Protein AF-W8VKJ4-F1 (afdb_monomer)

Structure (mmCIF, N/CA/C/O backbone):
data_AF-W8VKJ4-F1
#
_entry.id   AF-W8VKJ4-F1
#
loop_
_atom_site.group_PDB
_atom_site.id
_atom_site.type_symbol
_atom_site.label_atom_id
_atom_site.label_alt_id
_atom_site.label_comp_id
_atom_site.label_asym_id
_atom_site.label_entity_id
_atom_site.label_seq_id
_atom_site.pdbx_PDB_ins_code
_atom_site.Cartn_x
_atom_site.Cartn_y
_atom_site.Cartn_z
_atom_site.occupancy
_atom_site.B_iso_or_equiv
_atom_site.auth_seq_id
_atom_site.auth_comp_id
_atom_site.auth_asym_id
_atom_site.auth_atom_id
_atom_site.pdbx_PDB_model_num
ATOM 1 N N . MET A 1 1 ? -22.497 13.312 8.897 1.00 39.53 1 MET A N 1
ATOM 2 C CA . MET A 1 1 ? -21.247 13.940 9.394 1.00 39.53 1 MET A CA 1
ATOM 3 C C . MET A 1 1 ? -20.032 12.986 9.328 1.00 39.53 1 MET A C 1
ATOM 5 O O . MET A 1 1 ? -19.079 13.182 10.067 1.00 39.53 1 MET A O 1
ATOM 9 N N . LEU A 1 2 ? -20.028 11.971 8.443 1.00 35.25 2 LEU A N 1
ATOM 10 C CA . LEU A 1 2 ? -18.931 10.986 8.319 1.00 35.25 2 LEU A CA 1
ATOM 11 C C . LEU A 1 2 ? -17.950 11.295 7.170 1.00 35.25 2 LEU A C 1
ATOM 13 O O . LEU A 1 2 ? -16.790 10.905 7.232 1.00 35.25 2 LEU A O 1
ATOM 17 N N . GLU A 1 3 ? -18.389 12.023 6.142 1.00 36.22 3 GLU A N 1
ATOM 18 C CA . GLU A 1 3 ? -17.613 12.217 4.905 1.00 36.22 3 GLU A CA 1
ATOM 19 C C . GLU A 1 3 ? -16.481 13.248 5.035 1.00 36.22 3 GLU A C 1
ATOM 21 O O . GLU A 1 3 ? -15.497 13.189 4.300 1.00 36.22 3 GLU A O 1
ATOM 26 N N . LYS A 1 4 ? -16.556 14.160 6.015 1.00 33.22 4 LYS A N 1
ATOM 27 C CA . LYS A 1 4 ? -15.517 15.187 6.221 1.00 33.22 4 LYS A CA 1
ATOM 28 C C . LYS A 1 4 ? -14.230 14.654 6.858 1.00 33.22 4 LYS A C 1
ATOM 30 O O . LYS A 1 4 ? -13.170 15.217 6.607 1.00 33.22 4 LYS A O 1
ATOM 35 N N . ASN A 1 5 ? -14.294 13.561 7.622 1.00 36.19 5 ASN A N 1
ATOM 36 C CA . ASN A 1 5 ? -13.109 13.017 8.293 1.00 36.19 5 ASN A CA 1
ATOM 37 C C . ASN A 1 5 ? -12.200 12.205 7.360 1.00 36.19 5 ASN A C 1
ATOM 39 O O . ASN A 1 5 ? -11.009 12.114 7.628 1.00 36.19 5 ASN A O 1
ATOM 43 N N . LEU A 1 6 ? -12.721 11.654 6.256 1.00 40.66 6 LEU A N 1
ATOM 44 C CA . LEU A 1 6 ? -11.908 10.855 5.329 1.00 40.66 6 LEU A CA 1
ATOM 45 C C . LEU A 1 6 ? -11.087 11.721 4.355 1.00 40.66 6 LEU A C 1
ATOM 47 O O . LEU A 1 6 ? -10.023 11.307 3.906 1.00 40.66 6 LEU A O 1
ATOM 51 N N . MET A 1 7 ? -11.567 12.930 4.041 1.00 39.06 7 MET A N 1
ATOM 52 C CA . MET A 1 7 ? -10.893 13.859 3.121 1.00 39.06 7 MET A CA 1
ATOM 53 C C . MET A 1 7 ? -9.785 14.688 3.787 1.00 39.06 7 MET A C 1
ATOM 55 O O . MET A 1 7 ? -8.838 15.073 3.106 1.00 39.06 7 MET A O 1
ATOM 59 N N . GLN A 1 8 ? -9.851 14.957 5.097 1.00 35.69 8 GLN A N 1
ATOM 60 C CA . GLN A 1 8 ? -8.834 15.785 5.765 1.00 35.69 8 GLN A CA 1
ATOM 61 C C . GLN A 1 8 ? -7.519 15.050 6.051 1.00 35.69 8 GLN A C 1
ATOM 63 O O . GLN A 1 8 ? -6.481 15.698 6.139 1.00 35.69 8 GLN A O 1
ATOM 68 N N . THR A 1 9 ? -7.515 13.716 6.119 1.00 44.97 9 THR A N 1
ATOM 69 C CA . THR A 1 9 ? -6.284 12.931 6.345 1.00 44.97 9 THR A CA 1
ATOM 70 C C . THR A 1 9 ? -5.404 12.817 5.092 1.00 44.97 9 THR A C 1
ATOM 72 O O . THR A 1 9 ? -4.268 12.370 5.181 1.00 44.97 9 THR A O 1
ATOM 75 N N . LEU A 1 10 ? -5.898 13.231 3.916 1.00 40.41 10 LEU A N 1
ATOM 76 C CA . LEU A 1 10 ? -5.169 13.138 2.642 1.00 40.41 10 LEU A CA 1
ATOM 77 C C . LEU A 1 10 ? -4.470 14.433 2.208 1.00 40.41 10 LEU A C 1
ATOM 79 O O . LEU A 1 10 ? -3.736 14.414 1.222 1.00 40.41 10 LEU A O 1
ATOM 83 N N . ASN A 1 11 ? -4.653 15.532 2.946 1.00 33.81 11 ASN A N 1
ATOM 84 C CA . ASN A 1 11 ? -3.996 16.814 2.669 1.00 33.81 11 ASN A CA 1
ATOM 85 C C . ASN A 1 11 ? -2.705 17.032 3.470 1.00 33.81 11 ASN A C 1
ATOM 87 O O . ASN A 1 11 ? -2.141 18.127 3.429 1.00 33.81 11 ASN A O 1
ATOM 91 N N . THR A 1 12 ? -2.202 16.013 4.172 1.00 36.00 12 THR A N 1
ATOM 92 C CA . THR A 1 12 ? -0.892 16.110 4.815 1.00 36.00 12 THR A CA 1
ATOM 93 C C . THR A 1 12 ? 0.179 16.114 3.731 1.00 36.00 12 THR A C 1
ATOM 95 O O . THR A 1 12 ? 0.526 15.092 3.139 1.00 36.00 12 THR A O 1
ATOM 98 N N . VAL A 1 13 ? 0.655 17.325 3.444 1.00 37.06 13 VAL A N 1
ATOM 99 C CA . VAL A 1 13 ? 1.853 17.638 2.672 1.00 37.06 13 VAL A CA 1
ATOM 100 C C . VAL A 1 13 ? 2.913 16.592 2.977 1.00 37.06 13 VAL A C 1
ATOM 102 O O . VAL A 1 13 ? 3.332 16.436 4.123 1.00 37.06 13 VAL A O 1
ATOM 105 N N . ALA A 1 14 ? 3.331 15.865 1.942 1.00 38.25 14 ALA A N 1
ATOM 106 C CA . ALA A 1 14 ? 4.418 14.918 2.050 1.00 38.25 14 ALA A CA 1
ATOM 107 C C . ALA A 1 14 ? 5.675 15.656 2.512 1.00 38.25 14 ALA A C 1
ATOM 109 O O . ALA A 1 14 ? 6.353 16.306 1.719 1.00 38.25 14 ALA A O 1
ATOM 110 N N . ILE A 1 15 ? 5.981 15.568 3.806 1.00 37.03 15 ILE A N 1
ATOM 111 C CA . ILE A 1 15 ? 7.288 15.933 4.334 1.00 37.03 15 ILE A CA 1
ATOM 112 C C . ILE A 1 15 ? 8.235 14.865 3.795 1.00 37.03 15 ILE A C 1
ATOM 114 O O . ILE A 1 15 ? 8.343 13.775 4.354 1.00 37.03 15 ILE A O 1
ATOM 118 N N . ILE A 1 16 ? 8.854 15.166 2.651 1.00 38.03 16 ILE A N 1
ATOM 119 C CA . ILE A 1 16 ? 9.854 14.331 1.986 1.00 38.03 16 ILE A CA 1
ATOM 120 C C . ILE A 1 16 ? 11.045 14.223 2.936 1.00 38.03 16 ILE A C 1
ATOM 122 O O . ILE A 1 16 ? 11.945 15.062 2.933 1.00 38.03 16 ILE A O 1
ATOM 126 N N . ASN A 1 17 ? 11.042 13.199 3.784 1.00 36.34 17 ASN A N 1
ATOM 127 C CA . ASN A 1 17 ? 12.190 12.899 4.616 1.00 36.34 17 ASN A CA 1
ATOM 128 C C . ASN A 1 17 ? 13.139 12.005 3.811 1.00 36.34 17 ASN A C 1
ATOM 130 O O . ASN A 1 17 ? 12.737 10.966 3.295 1.00 36.34 17 ASN A O 1
ATOM 134 N N . LYS A 1 18 ? 14.411 12.400 3.687 1.00 37.31 18 LYS A N 1
ATOM 135 C CA . LYS A 1 18 ? 15.434 11.721 2.861 1.00 37.31 18 LYS A CA 1
ATOM 136 C C . LYS A 1 18 ? 15.825 10.320 3.365 1.00 37.31 18 LYS A C 1
ATOM 138 O O . LYS A 1 18 ? 16.696 9.689 2.779 1.00 37.31 18 LYS A O 1
ATOM 143 N N . ASN A 1 19 ? 15.182 9.835 4.426 1.00 40.25 19 ASN A N 1
ATOM 144 C CA . ASN A 1 19 ? 15.515 8.602 5.134 1.00 40.25 19 ASN A CA 1
ATOM 145 C C . ASN A 1 19 ? 14.407 7.540 5.034 1.00 40.25 19 ASN A C 1
ATOM 147 O O . ASN A 1 19 ? 14.192 6.754 5.953 1.00 40.25 19 ASN A O 1
ATOM 151 N N . ILE A 1 20 ? 13.670 7.530 3.918 1.00 47.53 20 ILE A N 1
ATOM 152 C CA . ILE A 1 20 ? 12.740 6.442 3.608 1.00 47.53 20 ILE A CA 1
ATOM 153 C C . ILE A 1 20 ? 13.564 5.163 3.586 1.00 47.53 20 ILE A C 1
ATOM 155 O O . ILE A 1 20 ? 14.507 5.044 2.798 1.00 47.53 20 ILE A O 1
ATOM 159 N N . ASN A 1 21 ? 13.193 4.193 4.418 1.00 47.88 21 ASN A N 1
ATOM 160 C CA . ASN A 1 21 ? 13.752 2.854 4.360 1.00 47.88 21 ASN A CA 1
ATOM 161 C C . ASN A 1 21 ? 13.236 2.168 3.081 1.00 47.88 21 ASN A C 1
ATOM 163 O O . ASN A 1 21 ? 12.336 1.328 3.083 1.00 47.88 21 ASN A O 1
ATOM 167 N N . THR A 1 22 ? 13.786 2.593 1.939 1.00 49.91 22 THR A N 1
ATOM 168 C CA . THR A 1 22 ? 13.405 2.172 0.585 1.00 49.91 22 THR A CA 1
ATOM 169 C C . THR A 1 22 ? 13.653 0.690 0.335 1.00 49.91 22 THR A C 1
ATOM 171 O O . THR A 1 22 ? 13.326 0.186 -0.737 1.00 49.91 22 THR A O 1
ATOM 174 N N . GLN A 1 23 ? 14.220 -0.036 1.301 1.00 49.50 23 GLN A N 1
ATOM 175 C CA . GLN A 1 23 ? 14.458 -1.466 1.187 1.00 49.50 23 GLN A CA 1
ATOM 176 C C . GLN A 1 23 ? 13.160 -2.286 1.211 1.00 49.50 23 GLN A C 1
ATOM 178 O O . GLN A 1 23 ? 13.078 -3.296 0.516 1.00 49.50 23 GLN A O 1
ATOM 183 N N . HIS A 1 24 ? 12.112 -1.827 1.903 1.00 55.44 24 HIS A N 1
ATOM 184 C CA . HIS A 1 24 ? 10.959 -2.682 2.215 1.00 55.44 24 HIS A CA 1
ATOM 185 C C . HIS A 1 24 ? 9.998 -2.921 1.032 1.00 55.44 24 HIS A C 1
ATOM 187 O O . HIS A 1 24 ? 9.310 -3.937 1.003 1.00 55.44 24 HIS A O 1
ATOM 193 N N . TYR A 1 25 ? 9.989 -2.064 0.001 1.00 68.25 25 TYR A N 1
ATOM 194 C CA . TYR A 1 25 ? 9.085 -2.214 -1.155 1.00 68.25 25 TYR A CA 1
ATOM 195 C C . TYR A 1 25 ? 9.773 -2.628 -2.466 1.00 68.25 25 TYR A C 1
ATOM 197 O O . TYR A 1 25 ? 9.104 -2.761 -3.494 1.00 68.25 25 TYR A O 1
ATOM 205 N N . LYS A 1 26 ? 11.096 -2.866 -2.474 1.00 68.81 26 LYS A N 1
ATOM 206 C CA . LYS A 1 26 ? 11.839 -3.221 -3.707 1.00 68.81 26 LYS A CA 1
ATOM 207 C C . LYS A 1 26 ? 11.309 -4.487 -4.388 1.00 68.81 26 LYS A C 1
ATOM 209 O O . LYS A 1 26 ? 11.351 -4.578 -5.617 1.00 68.81 26 LYS A O 1
ATOM 214 N N . HIS A 1 27 ? 10.775 -5.419 -3.601 1.00 77.00 27 HIS A N 1
ATOM 215 C CA . HIS A 1 27 ? 10.287 -6.722 -4.060 1.00 77.00 27 HIS A CA 1
ATOM 216 C C . HIS A 1 27 ? 8.798 -6.746 -4.432 1.00 77.00 27 HIS A C 1
ATOM 218 O O . HIS A 1 27 ? 8.315 -7.769 -4.919 1.00 77.00 27 HIS A O 1
ATOM 224 N N . ILE A 1 28 ? 8.081 -5.634 -4.247 1.00 85.25 28 ILE A N 1
ATOM 225 C CA . ILE A 1 28 ? 6.665 -5.518 -4.603 1.00 85.25 28 ILE A CA 1
ATOM 226 C C . ILE A 1 28 ? 6.543 -5.251 -6.104 1.00 85.25 28 ILE A C 1
ATOM 228 O O . ILE A 1 28 ? 7.294 -4.457 -6.685 1.00 85.25 28 ILE A O 1
ATOM 232 N N . LYS A 1 29 ? 5.594 -5.934 -6.746 1.00 88.06 29 LYS A N 1
ATOM 233 C CA . LYS A 1 29 ? 5.263 -5.787 -8.165 1.00 88.06 29 LYS A CA 1
ATOM 234 C C . LYS A 1 29 ? 3.766 -5.538 -8.343 1.00 88.06 29 LYS A C 1
ATOM 236 O O . LYS A 1 29 ? 2.950 -5.886 -7.493 1.00 88.06 29 LYS A O 1
ATOM 241 N N . LYS A 1 30 ? 3.405 -4.962 -9.492 1.00 90.06 30 LYS A N 1
ATOM 242 C CA . LYS A 1 30 ? 2.004 -4.857 -9.914 1.00 90.06 30 LYS A CA 1
ATOM 243 C C . LYS A 1 30 ? 1.354 -6.246 -9.886 1.00 90.06 30 LYS A C 1
ATOM 245 O O . LYS A 1 30 ? 1.917 -7.197 -10.424 1.00 90.06 30 LYS A O 1
ATOM 250 N N . GLY A 1 31 ? 0.176 -6.329 -9.283 1.00 89.00 31 GLY A N 1
ATOM 251 C CA . GLY A 1 31 ? -0.589 -7.554 -9.075 1.00 89.00 31 GLY A CA 1
ATOM 252 C C . GLY A 1 31 ? -0.329 -8.242 -7.736 1.00 89.00 31 GLY A C 1
ATOM 253 O O . GLY A 1 31 ? -1.104 -9.119 -7.375 1.00 89.00 31 GLY A O 1
ATOM 254 N N 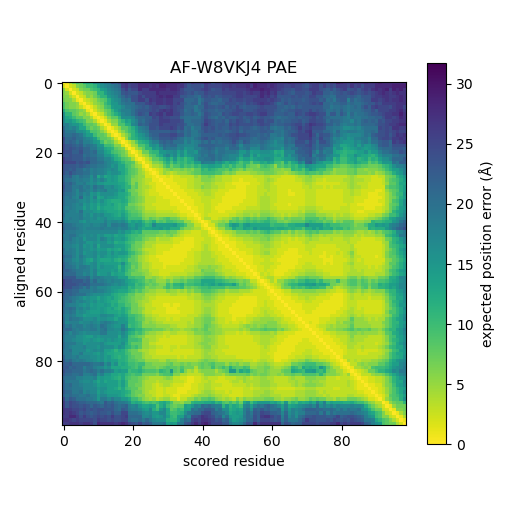. ASP A 1 32 ? 0.702 -7.858 -6.977 1.00 88.62 32 ASP A N 1
ATOM 255 C CA . ASP A 1 32 ? 0.905 -8.413 -5.636 1.00 88.62 32 ASP A CA 1
ATOM 256 C C . ASP A 1 32 ? -0.194 -7.937 -4.679 1.00 88.62 32 ASP A C 1
ATOM 258 O O . ASP A 1 32 ? -0.581 -6.763 -4.702 1.00 88.62 32 ASP A O 1
ATOM 262 N N . LYS A 1 33 ? -0.657 -8.837 -3.801 1.00 88.94 33 LYS A N 1
ATOM 263 C CA . LYS A 1 33 ? -1.450 -8.440 -2.638 1.00 88.94 33 LYS A CA 1
ATOM 264 C C . LYS A 1 33 ? -0.492 -7.917 -1.574 1.00 88.94 33 LYS A C 1
ATOM 266 O O . LYS A 1 33 ? 0.464 -8.604 -1.197 1.00 88.94 33 LYS A O 1
ATOM 271 N N . ILE A 1 34 ? -0.743 -6.703 -1.111 1.00 89.75 34 ILE A N 1
ATOM 272 C CA . ILE A 1 34 ? 0.103 -5.991 -0.162 1.00 89.75 34 ILE A CA 1
ATOM 273 C C . ILE A 1 34 ? -0.710 -5.499 1.032 1.00 89.75 34 ILE A C 1
ATOM 275 O O . ILE A 1 34 ? -1.912 -5.261 0.925 1.00 89.75 34 ILE A O 1
ATOM 279 N N . GLU A 1 35 ? -0.014 -5.328 2.145 1.00 88.62 35 GLU A N 1
ATOM 280 C CA . GLU A 1 35 ? -0.473 -4.669 3.359 1.00 88.62 35 GLU A CA 1
ATOM 281 C C . GLU A 1 35 ? 0.355 -3.394 3.558 1.00 88.62 35 GLU A C 1
ATOM 283 O O . GLU A 1 35 ? 1.585 -3.432 3.474 1.00 88.62 35 GLU A O 1
ATOM 288 N N . ILE A 1 36 ? -0.308 -2.268 3.812 1.00 87.06 36 ILE A N 1
ATOM 289 C CA . ILE A 1 36 ? 0.318 -0.981 4.120 1.00 87.06 36 ILE A CA 1
ATOM 290 C C . ILE A 1 36 ? -0.136 -0.554 5.511 1.00 87.06 36 ILE A C 1
ATOM 292 O O . ILE A 1 36 ? -1.335 -0.409 5.747 1.00 87.06 36 ILE A O 1
ATOM 296 N N . ARG A 1 37 ? 0.815 -0.324 6.418 1.00 85.00 37 ARG 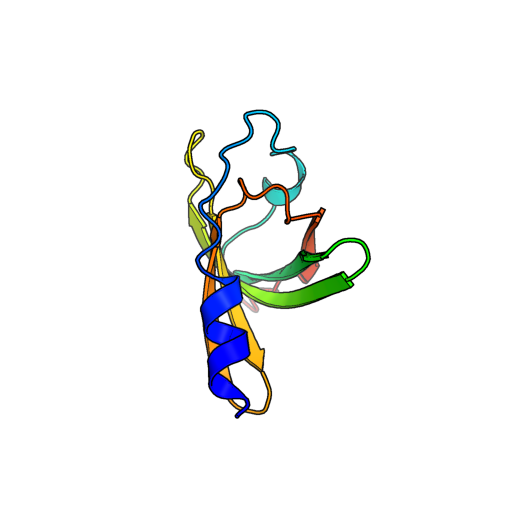A N 1
ATOM 297 C CA . ARG A 1 37 ? 0.548 0.213 7.757 1.00 85.00 37 ARG A CA 1
ATOM 298 C C . ARG A 1 37 ? 0.891 1.692 7.801 1.00 85.00 37 ARG A C 1
ATOM 300 O O . ARG A 1 37 ? 2.004 2.078 7.444 1.00 85.00 37 ARG A O 1
ATOM 307 N N . ILE A 1 38 ? -0.062 2.499 8.251 1.00 83.31 38 ILE A N 1
ATOM 308 C CA . ILE A 1 38 ? 0.021 3.958 8.303 1.00 83.31 38 ILE A CA 1
ATOM 309 C C . ILE A 1 38 ? -0.289 4.421 9.725 1.00 83.31 38 ILE A C 1
ATOM 311 O O . ILE A 1 38 ? -1.296 4.031 10.306 1.00 83.31 38 ILE A O 1
ATOM 315 N N . GLN A 1 39 ? 0.554 5.269 10.292 1.00 80.94 39 GLN A N 1
ATOM 316 C CA . GLN A 1 39 ? 0.324 5.963 11.544 1.00 80.94 39 GLN A CA 1
ATOM 317 C C . GLN A 1 39 ? -0.521 7.217 11.287 1.00 80.94 39 GLN A C 1
ATOM 319 O O . GLN A 1 39 ? -0.079 8.139 10.616 1.00 80.94 39 GLN A O 1
ATOM 324 N N . THR A 1 40 ? -1.734 7.269 11.835 1.00 78.81 40 THR A N 1
ATOM 325 C CA . THR A 1 40 ? -2.693 8.380 11.647 1.00 78.81 40 THR A CA 1
ATOM 326 C C . THR A 1 40 ? -2.786 9.305 12.868 1.00 78.81 40 THR A C 1
ATOM 328 O O . THR A 1 40 ? -3.635 10.192 12.935 1.00 78.81 40 THR A O 1
ATOM 331 N N . GLY A 1 41 ? -1.923 9.104 13.868 1.00 74.69 41 GLY A N 1
ATOM 332 C CA . GLY A 1 41 ? -1.830 9.927 15.073 1.00 74.69 41 GLY A CA 1
ATOM 333 C C . GLY A 1 41 ? -0.837 9.359 16.087 1.00 74.69 41 GLY A C 1
ATOM 334 O O . GLY A 1 41 ? -0.224 8.318 15.846 1.00 74.69 41 GLY A O 1
ATOM 335 N N . LYS A 1 42 ? -0.702 10.011 17.254 1.00 74.88 42 LYS A N 1
ATOM 336 C CA . LYS A 1 42 ? 0.305 9.648 18.277 1.00 74.88 42 LYS A CA 1
ATOM 337 C C . LYS A 1 42 ? 0.311 8.158 18.648 1.00 74.88 42 LYS A C 1
ATOM 339 O O . LYS A 1 42 ? 1.390 7.633 18.851 1.00 74.88 42 LYS A O 1
ATOM 344 N N . ASN A 1 43 ? -0.845 7.483 18.643 1.00 74.88 43 ASN A N 1
ATOM 345 C CA . ASN A 1 43 ? -0.970 6.046 18.945 1.00 74.88 43 ASN A CA 1
ATOM 346 C C . ASN A 1 43 ? -1.979 5.307 18.042 1.00 74.88 43 ASN A C 1
ATOM 348 O O . ASN A 1 43 ? -2.472 4.243 18.408 1.00 74.88 43 ASN A O 1
ATOM 352 N N . LYS A 1 44 ? -2.358 5.881 16.893 1.00 75.94 44 LYS A N 1
ATOM 353 C CA . LYS A 1 44 ? -3.340 5.262 15.991 1.00 75.94 44 LYS A CA 1
ATOM 354 C C . LYS A 1 44 ? -2.644 4.747 14.745 1.00 75.94 44 LYS A C 1
ATOM 356 O O . LYS A 1 44 ? -1.890 5.481 14.111 1.00 75.94 44 LYS A O 1
ATOM 361 N N . GLN A 1 45 ? -2.918 3.492 14.414 1.00 81.31 45 GLN A N 1
ATOM 362 C CA . GLN A 1 45 ? -2.444 2.849 13.199 1.00 81.31 45 GLN A CA 1
ATOM 363 C C . GLN A 1 45 ? -3.643 2.415 12.366 1.00 81.31 45 GLN A C 1
ATOM 365 O O . GLN A 1 45 ? -4.661 1.971 12.897 1.00 81.31 45 GLN A O 1
ATOM 370 N N . GLN A 1 46 ? -3.506 2.552 11.059 1.00 83.12 46 GLN A N 1
ATOM 371 C CA . GLN A 1 46 ? -4.436 2.051 10.073 1.00 83.12 46 GLN A CA 1
ATOM 372 C C . GLN A 1 46 ? -3.700 1.072 9.168 1.00 83.12 46 GLN A C 1
ATOM 374 O O . GLN A 1 46 ? -2.579 1.331 8.731 1.00 83.12 46 GLN A O 1
ATOM 379 N N . THR A 1 47 ? -4.360 -0.038 8.868 1.00 84.81 47 THR A N 1
ATOM 380 C CA . THR A 1 47 ? -3.853 -1.053 7.951 1.00 84.81 47 THR A CA 1
ATOM 381 C C . THR A 1 47 ? -4.719 -1.057 6.703 1.00 84.81 47 THR A C 1
ATOM 383 O O . THR A 1 47 ? -5.946 -1.092 6.794 1.00 84.81 47 THR A O 1
ATOM 386 N N . ILE A 1 48 ? -4.084 -1.001 5.536 1.00 86.81 48 ILE A N 1
ATOM 387 C CA . ILE A 1 48 ? -4.742 -1.098 4.235 1.00 86.81 48 ILE A CA 1
ATOM 388 C C . ILE A 1 48 ? -4.223 -2.350 3.540 1.00 86.81 48 ILE A C 1
ATOM 390 O O . ILE A 1 48 ? -3.042 -2.443 3.214 1.00 86.81 48 ILE A O 1
ATOM 394 N N . GLU A 1 49 ? -5.118 -3.294 3.276 1.00 90.38 49 GLU A N 1
ATOM 395 C CA . GLU A 1 49 ? -4.829 -4.469 2.459 1.00 90.38 49 GLU A CA 1
ATOM 396 C C . GLU A 1 49 ? -5.459 -4.341 1.080 1.00 90.38 49 GLU A C 1
ATOM 398 O O . GLU A 1 49 ? -6.637 -4.014 0.946 1.00 90.38 49 GLU A O 1
ATOM 403 N N . GLY A 1 50 ? -4.702 -4.665 0.039 1.00 91.00 50 GLY A N 1
ATOM 404 C CA . GLY A 1 50 ? -5.196 -4.549 -1.324 1.00 91.00 50 GLY A CA 1
ATOM 405 C C . GLY A 1 50 ? -4.213 -5.039 -2.367 1.00 91.00 50 GLY A C 1
ATOM 406 O O . GLY A 1 50 ? -3.155 -5.582 -2.061 1.00 91.00 50 GLY A O 1
ATOM 407 N N . ILE A 1 51 ? -4.584 -4.857 -3.627 1.00 92.50 51 ILE A N 1
ATOM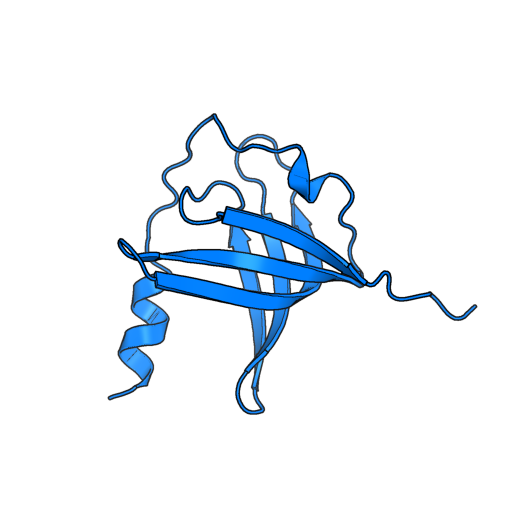 408 C CA . ILE A 1 51 ? -3.768 -5.240 -4.775 1.00 92.50 51 ILE A CA 1
ATOM 409 C C . ILE A 1 51 ? -2.967 -4.032 -5.240 1.00 92.50 51 ILE A C 1
ATOM 411 O O . ILE A 1 51 ? -3.527 -2.969 -5.502 1.00 92.50 51 ILE A O 1
ATOM 415 N N . CYS A 1 52 ? -1.658 -4.199 -5.392 1.00 91.25 52 CYS A N 1
ATOM 416 C CA . CYS A 1 52 ? -0.812 -3.194 -6.014 1.00 91.25 52 CYS A CA 1
ATOM 417 C C . CYS A 1 52 ? -1.159 -3.065 -7.506 1.00 91.25 52 CYS A C 1
ATOM 419 O O . CYS A 1 52 ? -0.941 -3.996 -8.281 1.00 91.25 52 CYS A O 1
ATOM 421 N N . THR A 1 53 ? -1.671 -1.916 -7.942 1.00 92.38 53 THR A N 1
ATOM 422 C CA . THR A 1 53 ? -2.011 -1.671 -9.356 1.00 92.38 53 THR A CA 1
ATOM 423 C C . TH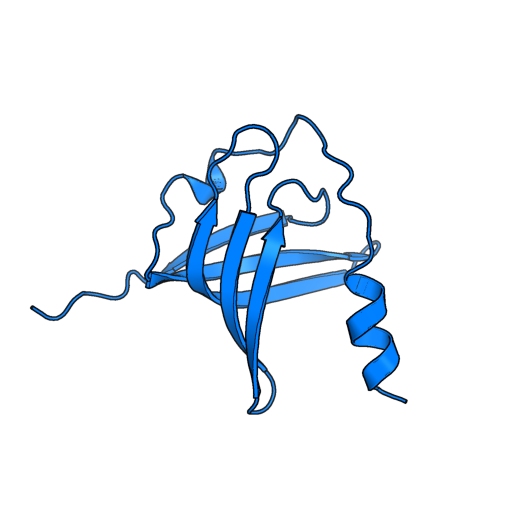R A 1 53 ? -0.915 -0.916 -10.102 1.00 92.38 53 THR A C 1
ATOM 425 O O . THR A 1 53 ? -0.772 -1.080 -11.317 1.00 92.38 53 THR A O 1
ATOM 428 N N . CYS A 1 54 ? -0.099 -0.134 -9.391 1.00 90.31 54 CYS A N 1
ATOM 429 C CA . CYS A 1 54 ? 1.006 0.632 -9.960 1.00 90.31 54 CYS A CA 1
ATOM 430 C C . CYS A 1 54 ? 2.102 0.899 -8.920 1.00 90.31 54 CYS A C 1
ATOM 432 O O . CYS A 1 54 ? 1.825 1.025 -7.728 1.00 90.31 54 CYS A O 1
ATOM 434 N N . ILE A 1 55 ? 3.350 1.022 -9.379 1.00 87.62 55 ILE A N 1
ATOM 435 C CA . ILE A 1 55 ? 4.501 1.396 -8.550 1.00 87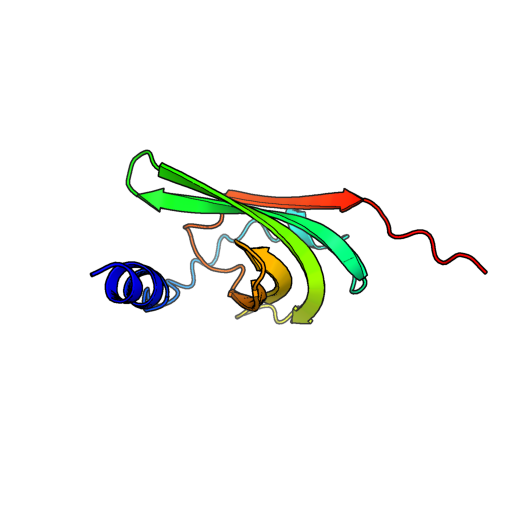.62 55 ILE A CA 1
ATOM 436 C C . ILE A 1 55 ? 5.307 2.451 -9.300 1.00 87.62 55 ILE A C 1
ATOM 438 O O . ILE A 1 55 ? 5.875 2.173 -10.355 1.00 87.62 55 ILE A O 1
ATOM 442 N N . LYS A 1 56 ? 5.411 3.654 -8.734 1.00 85.62 56 LYS A N 1
ATOM 443 C CA . LYS A 1 56 ? 6.359 4.676 -9.184 1.00 85.62 56 LYS A CA 1
ATOM 444 C C . LYS A 1 56 ? 7.625 4.549 -8.345 1.00 85.62 56 LYS A C 1
ATOM 446 O O . LYS A 1 56 ? 7.598 4.829 -7.153 1.00 85.62 56 LYS A O 1
ATOM 451 N N . LYS A 1 57 ? 8.734 4.153 -8.973 1.00 78.00 57 LYS A N 1
ATOM 452 C CA . LYS A 1 57 ? 10.040 3.951 -8.314 1.00 78.00 57 LYS A CA 1
ATOM 453 C C . LYS A 1 57 ? 10.980 5.162 -8.429 1.00 78.00 57 LYS A C 1
ATOM 455 O O . LYS A 1 57 ? 12.190 4.987 -8.460 1.00 78.00 57 LYS A O 1
ATOM 460 N N . ASN A 1 58 ? 10.447 6.381 -8.533 1.00 74.88 58 ASN A N 1
ATOM 461 C CA . ASN A 1 58 ? 11.292 7.577 -8.612 1.00 74.88 58 ASN A CA 1
ATOM 462 C C . ASN A 1 58 ? 12.000 7.792 -7.263 1.00 74.88 58 ASN A C 1
ATOM 464 O O . ASN A 1 58 ? 11.329 7.805 -6.234 1.00 74.88 58 ASN A O 1
ATOM 468 N N . THR A 1 59 ? 13.320 7.984 -7.290 1.00 65.75 59 THR A N 1
ATOM 469 C CA . THR A 1 59 ? 14.189 8.212 -6.125 1.00 65.75 59 THR A CA 1
ATOM 470 C C . THR A 1 59 ? 13.698 9.343 -5.219 1.00 65.75 59 THR A C 1
ATOM 472 O O . THR A 1 59 ? 13.859 9.261 -4.007 1.00 65.75 59 THR A O 1
ATOM 475 N N . HIS A 1 60 ? 13.064 10.374 -5.784 1.00 69.88 60 HIS A N 1
ATOM 476 C CA . HIS A 1 60 ? 12.607 11.540 -5.024 1.00 69.88 60 HIS A CA 1
ATOM 477 C C . HIS A 1 60 ? 11.189 11.402 -4.474 1.00 69.88 60 HIS A C 1
ATOM 479 O O . HIS A 1 60 ? 10.904 11.924 -3.407 1.00 69.88 60 HIS A O 1
ATOM 485 N N . ASN A 1 61 ? 10.303 10.718 -5.202 1.00 76.00 61 ASN A N 1
ATOM 486 C CA . ASN A 1 61 ? 8.881 10.608 -4.870 1.00 76.00 61 ASN A CA 1
ATOM 487 C C . ASN A 1 61 ? 8.356 9.212 -5.236 1.00 76.00 61 ASN A C 1
ATOM 489 O O . ASN A 1 61 ? 7.599 9.062 -6.214 1.00 76.00 61 ASN A O 1
ATOM 493 N N . PRO A 1 62 ? 8.785 8.171 -4.501 1.00 82.12 62 PRO A N 1
ATOM 494 C CA . PRO A 1 62 ? 8.262 6.834 -4.697 1.00 82.12 62 PRO A CA 1
ATOM 495 C C . PRO A 1 62 ? 6.794 6.779 -4.267 1.00 82.12 62 PRO A C 1
ATOM 497 O O . PRO A 1 62 ? 6.387 7.434 -3.310 1.00 82.12 62 PRO A O 1
ATOM 500 N N . ALA A 1 63 ? 5.976 6.009 -4.978 1.00 86.94 63 ALA A N 1
ATOM 501 C CA . ALA A 1 63 ? 4.565 5.838 -4.641 1.00 86.94 63 ALA A CA 1
ATOM 502 C C . ALA A 1 63 ? 4.058 4.465 -5.073 1.00 86.94 63 ALA A C 1
ATOM 504 O O . ALA A 1 63 ? 4.485 3.942 -6.105 1.00 86.94 63 ALA A O 1
ATOM 505 N N . ILE A 1 64 ? 3.101 3.923 -4.328 1.00 88.56 64 ILE A N 1
ATOM 506 C CA . ILE A 1 64 ? 2.354 2.720 -4.698 1.00 88.56 64 ILE A CA 1
ATOM 507 C C . ILE A 1 64 ? 0.889 3.094 -4.871 1.00 88.56 64 ILE A C 1
ATOM 509 O O . ILE A 1 64 ? 0.321 3.794 -4.039 1.00 88.56 64 ILE A O 1
ATOM 513 N N . THR A 1 65 ? 0.277 2.620 -5.950 1.00 91.25 65 THR A N 1
ATOM 514 C CA . THR A 1 65 ? -1.177 2.626 -6.089 1.00 91.25 65 THR A CA 1
ATOM 515 C C . THR A 1 65 ? -1.711 1.279 -5.630 1.00 91.25 65 THR A C 1
ATOM 517 O O . THR A 1 65 ? -1.244 0.232 -6.090 1.00 91.25 65 THR A O 1
ATOM 520 N N . ILE A 1 66 ? -2.665 1.317 -4.707 1.00 90.88 66 ILE A N 1
ATOM 521 C CA . ILE A 1 66 ? -3.320 0.156 -4.118 1.00 90.88 66 ILE A CA 1
ATOM 522 C C . ILE A 1 66 ? -4.815 0.207 -4.423 1.00 90.88 66 ILE A C 1
ATOM 524 O O . ILE A 1 66 ? -5.451 1.253 -4.303 1.00 90.88 66 ILE A O 1
ATOM 528 N N . LYS A 1 67 ? -5.374 -0.936 -4.811 1.00 90.50 67 LYS A N 1
ATOM 529 C CA . LYS A 1 67 ? -6.808 -1.134 -5.006 1.00 90.50 67 LYS A CA 1
ATOM 530 C C . LYS A 1 67 ? -7.343 -2.063 -3.926 1.00 90.50 67 LYS A C 1
ATOM 532 O O . LYS A 1 67 ? -6.871 -3.193 -3.802 1.00 90.50 67 LYS A O 1
ATOM 537 N N . TYR A 1 68 ? -8.318 -1.601 -3.156 1.00 86.25 68 TYR A N 1
ATOM 538 C CA . TYR A 1 68 ? -8.900 -2.332 -2.030 1.00 86.25 68 TYR A CA 1
ATOM 539 C C . TYR A 1 68 ? -10.409 -2.095 -1.936 1.00 86.25 68 TYR A C 1
ATOM 541 O O . TYR A 1 68 ? -10.960 -1.245 -2.635 1.00 86.25 68 TYR A O 1
ATOM 549 N N . LYS A 1 69 ? -11.099 -2.884 -1.107 1.00 83.00 69 LYS A N 1
ATOM 550 C CA . LYS A 1 69 ? -12.542 -2.759 -0.881 1.00 83.00 69 LYS A CA 1
ATOM 551 C C . LYS A 1 69 ? -12.789 -2.290 0.547 1.00 83.00 69 LYS A C 1
ATOM 553 O O . LYS A 1 69 ? -12.297 -2.911 1.482 1.00 83.00 69 LYS A O 1
ATOM 558 N N . LEU A 1 70 ? -13.567 -1.227 0.706 1.00 78.31 70 LEU A N 1
ATOM 559 C CA . LEU A 1 70 ? -13.982 -0.690 1.997 1.00 78.31 70 LEU A CA 1
ATOM 560 C C . LEU A 1 70 ? -15.506 -0.578 2.006 1.00 78.31 70 LEU A C 1
ATOM 562 O O . LEU A 1 70 ? -16.077 0.144 1.194 1.00 78.31 70 LEU A O 1
ATOM 566 N N . SER A 1 71 ? -16.166 -1.331 2.888 1.00 81.19 71 SER A N 1
ATOM 567 C CA . SER A 1 71 ? -17.627 -1.288 3.072 1.00 81.19 71 SER A CA 1
ATOM 568 C C . SER A 1 71 ? -18.436 -1.426 1.773 1.00 81.19 71 SER A C 1
ATOM 570 O O . SER A 1 71 ? -19.385 -0.691 1.535 1.00 81.19 71 SER A O 1
ATOM 572 N N . GLY A 1 72 ? -18.041 -2.350 0.892 1.00 79.62 72 GLY A N 1
ATOM 573 C CA . GLY A 1 72 ? -18.722 -2.547 -0.395 1.00 79.62 72 GLY A CA 1
ATOM 574 C C . GLY A 1 72 ? -18.142 -1.733 -1.554 1.00 79.62 72 GLY A C 1
ATOM 575 O O . GLY A 1 72 ? -18.276 -2.156 -2.699 1.00 79.62 72 GLY A O 1
ATOM 576 N N . ILE A 1 73 ? -17.425 -0.647 -1.267 1.00 81.44 73 ILE A N 1
ATOM 577 C CA . ILE A 1 73 ? -16.899 0.292 -2.261 1.00 81.44 73 ILE A CA 1
ATOM 578 C C . ILE A 1 73 ? -15.477 -0.103 -2.650 1.00 81.44 73 ILE A C 1
ATOM 580 O O . ILE A 1 73 ? -14.639 -0.388 -1.794 1.00 81.44 73 ILE A O 1
ATOM 584 N N 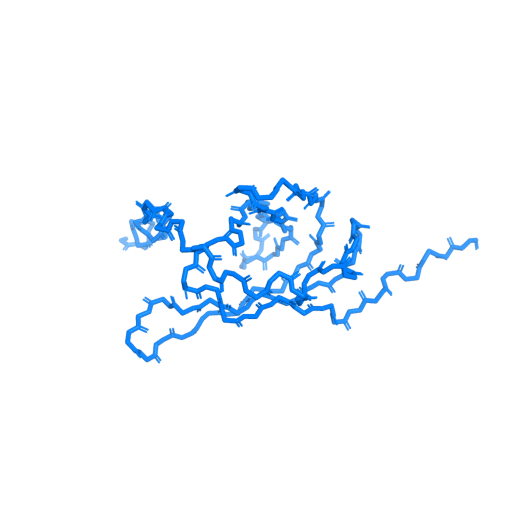. VAL A 1 74 ? -15.195 -0.120 -3.951 1.00 85.88 74 VAL A N 1
ATOM 585 C CA . VAL A 1 74 ? -13.843 -0.333 -4.474 1.0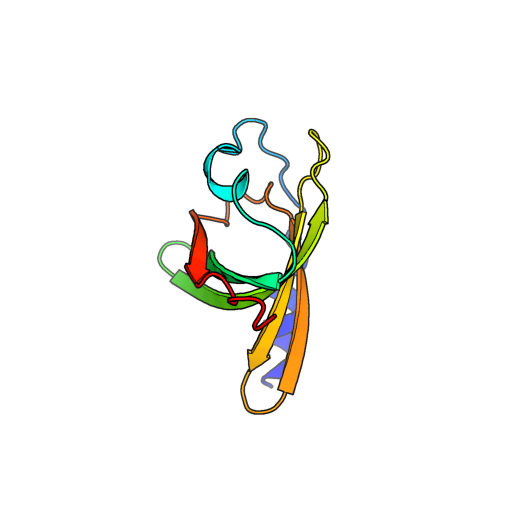0 85.88 74 VAL A CA 1
ATOM 586 C C . VAL A 1 74 ? -13.126 1.009 -4.536 1.00 85.88 74 VAL A C 1
ATOM 588 O O . VAL A 1 74 ? -13.576 1.922 -5.221 1.00 85.88 74 VAL A O 1
ATOM 591 N N . ILE A 1 75 ? -12.003 1.108 -3.834 1.00 85.75 75 ILE A N 1
ATOM 592 C CA . ILE A 1 75 ? -11.167 2.302 -3.765 1.00 85.75 75 ILE A CA 1
ATOM 593 C C . ILE A 1 75 ? -9.842 1.992 -4.454 1.00 85.75 75 ILE A C 1
ATOM 595 O O . ILE A 1 75 ? -9.234 0.950 -4.207 1.00 85.75 75 ILE A O 1
ATOM 599 N N . GLU A 1 76 ? -9.387 2.901 -5.311 1.00 90.62 76 GLU A N 1
ATOM 600 C CA . GLU A 1 76 ? -8.032 2.896 -5.852 1.00 90.62 76 GLU A CA 1
ATOM 601 C C . GLU A 1 76 ? -7.320 4.172 -5.406 1.00 90.62 76 GLU A C 1
ATOM 603 O O . GLU A 1 76 ? -7.736 5.281 -5.732 1.00 90.62 76 GLU A O 1
ATOM 608 N N . GLN A 1 77 ? -6.264 4.009 -4.614 1.00 86.62 77 GLN A N 1
ATOM 609 C CA . GLN A 1 77 ? -5.593 5.109 -3.935 1.00 86.62 77 GLN A CA 1
ATOM 610 C C . GLN A 1 77 ? -4.095 5.068 -4.199 1.00 86.62 77 GLN A C 1
ATOM 612 O O . GLN A 1 77 ? -3.458 4.016 -4.143 1.00 86.62 77 GLN A O 1
ATOM 617 N N . ARG A 1 78 ? -3.513 6.240 -4.452 1.00 87.94 78 ARG A N 1
ATOM 618 C CA . ARG A 1 78 ? -2.069 6.426 -4.568 1.00 87.94 78 ARG A CA 1
ATOM 619 C C . ARG A 1 78 ? -1.490 6.855 -3.222 1.00 87.94 78 ARG A C 1
ATOM 621 O O . ARG A 1 78 ? -1.871 7.895 -2.700 1.00 87.94 78 ARG A O 1
ATOM 628 N N . ILE A 1 79 ? -0.525 6.095 -2.717 1.00 85.12 79 ILE A N 1
ATOM 629 C CA . ILE A 1 79 ? 0.152 6.328 -1.441 1.00 85.12 79 ILE A CA 1
ATOM 630 C C . ILE A 1 79 ? 1.621 6.687 -1.723 1.00 85.12 79 ILE A C 1
ATOM 632 O O . ILE A 1 79 ? 2.372 5.841 -2.228 1.00 85.12 79 ILE A O 1
ATOM 636 N N . PRO A 1 80 ? 2.055 7.934 -1.455 1.00 85.38 80 PRO A N 1
ATOM 637 C CA . PRO A 1 80 ? 3.460 8.321 -1.525 1.00 85.38 80 PRO A CA 1
ATOM 638 C C . PRO A 1 80 ? 4.252 7.611 -0.427 1.00 85.38 80 PRO A C 1
ATOM 640 O O . PRO A 1 80 ? 3.959 7.776 0.747 1.00 85.38 80 PRO A O 1
ATOM 643 N N . LEU A 1 81 ? 5.288 6.857 -0.787 1.00 77.44 81 LEU A N 1
ATOM 644 C CA . LEU A 1 81 ? 6.094 6.087 0.170 1.00 77.44 81 LEU A CA 1
ATOM 645 C C . LEU A 1 81 ? 7.080 6.946 0.973 1.00 77.44 81 LEU A C 1
ATOM 647 O O . LEU A 1 81 ? 7.822 6.421 1.795 1.00 77.44 81 LEU A O 1
ATOM 651 N N . GLY A 1 82 ? 7.106 8.255 0.710 1.00 69.94 82 GLY A N 1
ATOM 652 C CA . GLY A 1 82 ? 7.934 9.225 1.422 1.00 69.94 82 GLY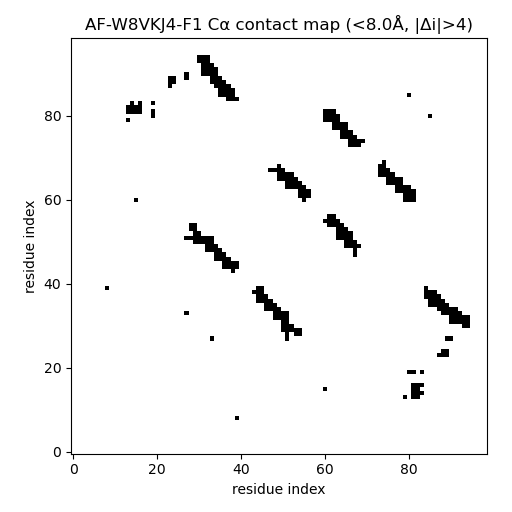 A CA 1
ATOM 653 C C . GLY A 1 82 ? 7.319 9.834 2.669 1.00 69.94 82 GLY A C 1
ATOM 654 O O . GLY A 1 82 ? 7.949 10.688 3.285 1.00 69.94 82 GLY A O 1
ATOM 655 N N . LEU A 1 83 ? 6.107 9.418 3.028 1.00 66.81 83 LEU A N 1
ATOM 656 C CA . LEU A 1 83 ? 5.420 9.907 4.214 1.00 66.81 83 LEU A CA 1
ATOM 657 C C . LEU A 1 83 ? 5.997 9.245 5.469 1.00 66.81 83 LEU A C 1
ATOM 659 O O . LEU A 1 83 ? 6.072 8.019 5.535 1.00 66.81 83 LEU A O 1
ATOM 663 N N . GLN A 1 84 ? 6.342 10.052 6.480 1.00 63.12 84 GLN A N 1
ATOM 664 C CA . GLN A 1 84 ? 6.781 9.562 7.802 1.00 63.12 84 GLN A CA 1
ATOM 665 C C . GLN A 1 84 ? 5.727 8.686 8.488 1.00 63.12 84 GLN A C 1
ATOM 667 O O . GLN A 1 84 ? 6.039 7.885 9.360 1.00 63.12 84 GLN A O 1
ATOM 672 N N . GLU A 1 85 ? 4.477 8.844 8.074 1.00 76.56 85 GLU A N 1
ATOM 673 C CA . GLU A 1 85 ? 3.332 8.104 8.575 1.00 76.56 85 GLU A CA 1
ATOM 674 C C . GLU A 1 85 ? 3.337 6.647 8.094 1.00 76.56 85 GLU A C 1
ATOM 676 O O . GLU A 1 85 ? 2.672 5.815 8.695 1.00 76.56 85 GLU A O 1
ATOM 681 N N . ILE A 1 86 ? 4.076 6.283 7.040 1.00 78.00 86 ILE A N 1
ATOM 682 C CA . ILE A 1 86 ? 4.110 4.893 6.571 1.00 78.00 86 ILE A CA 1
ATOM 683 C C . ILE A 1 86 ? 5.081 4.089 7.428 1.00 78.00 86 ILE A C 1
ATOM 685 O O . ILE A 1 86 ? 6.296 4.255 7.356 1.00 78.00 86 ILE A O 1
ATOM 689 N N . LEU A 1 87 ? 4.521 3.160 8.195 1.00 79.19 87 LEU A N 1
ATOM 690 C CA . LEU A 1 87 ? 5.266 2.270 9.077 1.00 79.19 87 LEU A CA 1
ATOM 691 C C . LEU A 1 87 ? 5.850 1.083 8.310 1.00 79.19 87 LEU A C 1
ATOM 693 O O . LEU A 1 87 ? 6.997 0.698 8.526 1.00 79.19 87 LEU A O 1
ATOM 697 N N . SER A 1 88 ? 5.066 0.480 7.412 1.00 81.25 88 SER A N 1
ATOM 698 C CA . SER A 1 88 ? 5.525 -0.643 6.596 1.00 81.25 88 SER A CA 1
ATOM 699 C C . SER A 1 88 ? 4.679 -0.842 5.342 1.00 81.25 88 SER A C 1
ATOM 701 O O . SER A 1 88 ? 3.504 -0.476 5.286 1.00 81.25 88 SER A O 1
ATOM 703 N N . VAL A 1 89 ? 5.296 -1.453 4.329 1.00 84.62 89 VAL A N 1
ATOM 704 C CA . VAL A 1 89 ? 4.623 -1.936 3.120 1.00 84.62 89 VAL A CA 1
ATOM 705 C C . VAL A 1 89 ?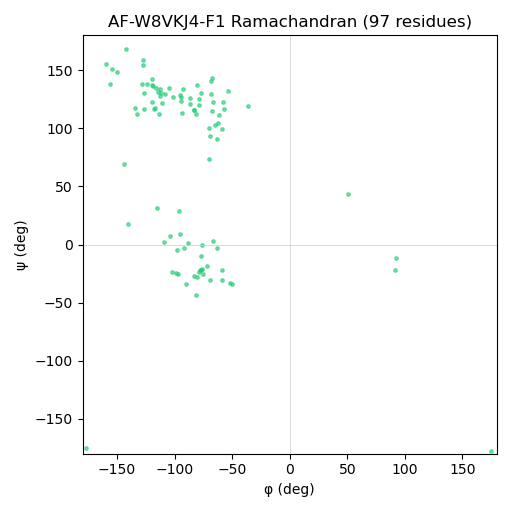 5.117 -3.352 2.867 1.00 84.62 89 VAL A C 1
ATOM 707 O O . VAL A 1 89 ? 6.294 -3.552 2.569 1.00 84.62 89 VAL A O 1
ATOM 710 N N . THR A 1 90 ? 4.233 -4.334 3.016 1.00 84.00 90 THR A N 1
ATOM 711 C CA . THR A 1 90 ? 4.598 -5.754 3.026 1.00 84.00 90 THR A CA 1
ATOM 712 C C . THR A 1 90 ? 3.814 -6.502 1.966 1.00 84.00 90 THR A C 1
ATOM 714 O O . THR A 1 90 ? 2.614 -6.299 1.799 1.00 84.00 90 THR A O 1
ATOM 717 N N . LYS A 1 91 ? 4.477 -7.403 1.245 1.00 85.88 91 LYS A N 1
ATOM 718 C CA . LYS A 1 91 ? 3.797 -8.352 0.364 1.00 85.88 91 LYS A CA 1
ATOM 719 C C . LYS A 1 91 ? 3.217 -9.488 1.202 1.00 85.88 91 LYS A C 1
ATOM 721 O O . LYS A 1 91 ? 3.974 -10.206 1.843 1.00 85.88 91 LYS A O 1
ATOM 726 N N . ILE A 1 92 ? 1.900 -9.668 1.147 1.00 82.25 92 ILE A N 1
ATOM 727 C CA . ILE A 1 92 ? 1.190 -10.711 1.905 1.00 82.25 92 ILE A CA 1
ATOM 728 C C . ILE A 1 92 ? 0.813 -11.917 1.041 1.00 82.25 92 ILE A C 1
ATOM 730 O O . ILE A 1 92 ? 0.676 -13.020 1.556 1.00 82.25 92 ILE A O 1
ATOM 734 N N . GLN A 1 93 ? 0.693 -11.750 -0.282 1.00 70.31 93 GLN A N 1
ATOM 735 C CA . GLN A 1 93 ? 0.479 -12.880 -1.187 1.00 70.31 93 GLN A CA 1
ATOM 736 C C . GLN A 1 93 ? 0.952 -12.564 -2.607 1.00 70.31 93 GLN A C 1
ATOM 738 O O . GLN A 1 93 ? 0.712 -11.482 -3.146 1.00 70.31 93 GLN A O 1
ATOM 743 N N . GLN A 1 94 ? 1.612 -13.531 -3.240 1.00 58.31 94 GLN A N 1
ATOM 744 C CA . GLN A 1 94 ? 1.862 -13.501 -4.675 1.00 58.31 94 GLN A CA 1
ATOM 745 C C . GLN A 1 94 ? 0.604 -14.033 -5.360 1.00 58.31 94 GLN A C 1
ATOM 747 O O . GLN A 1 94 ? 0.247 -15.192 -5.150 1.00 58.31 94 GLN A O 1
ATOM 752 N N . VAL A 1 95 ? -0.087 -13.211 -6.152 1.00 53.25 95 VAL A N 1
ATOM 753 C CA . VAL A 1 95 ? -1.167 -13.728 -7.000 1.00 53.25 95 VAL A CA 1
ATOM 754 C C . VAL A 1 95 ? -0.495 -14.662 -8.005 1.00 53.25 95 VAL A C 1
ATOM 756 O O . VAL A 1 95 ? 0.205 -14.208 -8.913 1.00 53.25 95 VAL A O 1
ATOM 759 N N . LYS A 1 96 ? -0.610 -15.979 -7.783 1.00 45.09 96 LYS A N 1
ATOM 760 C CA . LYS A 1 96 ? -0.142 -16.987 -8.736 1.00 45.09 96 LYS A CA 1
ATOM 761 C C . LYS A 1 96 ? -0.863 -16.699 -10.050 1.00 45.09 96 LYS A C 1
ATOM 763 O O . LYS A 1 96 ? -2.088 -16.760 -10.109 1.00 45.09 96 LYS A O 1
ATOM 768 N N . LYS A 1 97 ? -0.111 -16.345 -11.095 1.00 43.12 97 LYS A N 1
ATOM 769 C CA . LYS A 1 97 ? -0.626 -16.429 -12.461 1.00 43.12 97 LYS A CA 1
ATOM 770 C C . LYS A 1 97 ? -0.925 -17.906 -12.693 1.00 43.12 97 LYS A C 1
ATOM 772 O O . LYS A 1 97 ? 0.018 -18.679 -12.844 1.00 43.12 97 LYS A O 1
ATOM 777 N N . ASN A 1 98 ? -2.198 -18.290 -12.672 1.00 41.41 98 ASN A N 1
ATOM 778 C CA . ASN A 1 98 ? -2.598 -19.541 -13.299 1.00 41.41 98 ASN A CA 1
ATOM 779 C C . ASN A 1 98 ? -2.252 -19.378 -14.786 1.00 41.41 98 ASN A C 1
ATOM 781 O O . ASN A 1 98 ? -2.762 -18.468 -15.441 1.00 41.41 98 ASN A O 1
ATOM 785 N N . LYS A 1 99 ? -1.250 -20.141 -15.226 1.00 37.78 99 LYS A N 1
ATOM 786 C CA . LYS A 1 99 ? -0.927 -20.348 -16.636 1.00 37.78 99 LYS A CA 1
ATOM 787 C C . LYS A 1 99 ? -1.905 -21.358 -17.209 1.00 37.78 99 LYS A C 1
ATOM 789 O O . LYS A 1 99 ? -2.274 -22.273 -16.440 1.00 37.78 99 LYS A O 1
#

Organism: NCBI:txid875863

Secondary structure (DSSP, 8-state):
--HHHHHHTT-------TT--TTTTTT--TT-EEEEEEEEETTEEEEEEEEEEEEE--SSS-EEEEEEEETTEEEEEEEETT-TTEEEEEEEE------

Mean predicted aligned error: 10.88 Å

Foldseek 3Di:
DPVVVVVVLPPPDQPQDLPQPVVQCPPDDAQFWKWWWFASDPPDIDIDTFGFHDWDPDSRWTWTWGWDDDPNDIDTDIGTSRHPRTPHMHGPDDPPPPD

pLDDT: mean 70.01, std 20.07, range [33.22, 92.5]

Nearest PDB structures (foldseek):
  8v9k-assembly1_R  TM=8.889E-01  e=1.001E-03  Mycolicibacterium smegmatis MC2 155
  8cvm-assembly1_o  TM=8.954E-01  e=1.123E-03  Cutibacterium acnes
  5jte-assembly1_BP  TM=7.615E-01  e=5.975E-04  Escherichia coli
  4ce4-assembly1_T  TM=8.504E-01  e=1.496E-03  Sus scrofa domesticus
  8uua-assembly1_R  TM=7.517E-01  e=1.678E-03  Listeria innocua

Radius of gyration: 13.98 Å; Cα contacts (8 Å, |Δi|>4): 168; chains: 1; bounding box: 37×38×36 Å

Sequence (99 aa):
MLEKNLMQTLNTVAIINKNINTQHYKHIKKGDKIEIRIQTGKNKQQTIEGICTCIKKNTHNPAITIKYKLSGIVIEQRIPLGLQEILSVTKIQQVKKNK

Solvent-accessible surface area (backbone atoms only — not comparable to full-atom values): 6053 Å² total; per-residue (Å²): 137,69,72,67,67,68,60,61,73,70,69,67,75,70,59,74,51,96,75,54,75,67,74,63,54,70,84,64,50,70,59,26,31,31,37,36,34,33,48,80,50,102,88,41,74,46,77,48,61,29,33,26,73,41,73,46,83,44,90,90,67,28,28,40,27,36,37,32,73,57,97,90,42,80,45,76,47,78,45,62,64,38,33,86,39,56,75,46,51,44,79,78,42,77,65,74,77,83,126

InterPro domains:
  IPR001857 Large ribosomal subunit protein bL19 [PF01245] (15-96)
  IPR008991 Translation protein SH3-like domain superfamily [SSF50104] (9-82)
  IPR038657 Large ribosomal subunit protein bL19 superfamily [G3DSA:2.30.30.790] (1-99)